Protein AF-A0A9P6PCQ6-F1 (afdb_monomer_lite)

pLDDT: mean 74.34, std 17.57, range [34.72, 96.5]

Radius of gyration: 22.64 Å; chains: 1; bounding box: 75×39×47 Å

Secondary structure (DSSP, 8-state):
--HHHHHHHHHHHHS-------------PPPP------TT-PPPPGGGGS-HHHHHHHHHHHHHHHHHHT----------TTTSTTTHHHHHHHHHHHHHHHHHHHHHTTS---HHHHHHHHHHHHHHHHHHTSTTTHHHHHHH--HHHHHHHHHHHHHHHHHHHHHHHHHT-

Foldseek 3Di:
DDPVVLVVVLCVVLVPDVDPDDPDPDPPDPDDPPDDDDPPDDDDDLLNLFDPQLSVLLVVLQVLLCVLLVDDPPPDDDDDDDDVVVPVLLVVLVVSLVSLVVSLVSLCSVPDDDPVLSVVLVVLSVVLSVLSPDPPRSVVVNNVSSSSNVNSVSSVVVRSVVSSVVVVVVVVD

Sequence (173 aa):
MNKEAVAKYALKQVLQPQEYVSPVPRTVEPPQPQEKKRWWSRKPAPEDILTPKEQKVLKKVKARAHFLDKGISCCCIQVGFDGIVGLIPVIGDFIGLILAFHLVELAMGVGGLPRSVLSQMMFNIALDFVIGLVPLIGDILDIFYKCNTRNAILLEQFLLKRRQEELLKEANV

Structure (mmCIF, N/CA/C/O backbone):
data_AF-A0A9P6PCQ6-F1
#
_entry.id   AF-A0A9P6PCQ6-F1
#
loop_
_atom_site.group_PDB
_atom_site.id
_atom_site.type_symbol
_atom_site.label_atom_id
_atom_site.label_alt_id
_atom_site.label_comp_id
_atom_site.label_asym_id
_atom_site.label_entity_id
_atom_site.label_seq_id
_atom_site.pdbx_PDB_ins_code
_atom_site.Cartn_x
_atom_site.Cartn_y
_atom_site.Cartn_z
_atom_site.occupancy
_atom_site.B_iso_or_equiv
_atom_site.auth_seq_id
_atom_site.auth_comp_id
_atom_site.auth_asym_id
_atom_site.auth_atom_id
_atom_site.pdbx_PDB_model_num
ATOM 1 N N . MET A 1 1 ? -14.437 16.742 16.942 1.00 55.41 1 MET A N 1
ATOM 2 C CA . MET A 1 1 ? -15.243 15.800 16.134 1.00 55.41 1 MET A CA 1
ATOM 3 C C . MET A 1 1 ? -16.295 15.204 17.052 1.00 55.41 1 MET A C 1
ATOM 5 O O . MET A 1 1 ? -15.923 14.817 18.152 1.00 55.41 1 MET A O 1
ATOM 9 N N . ASN A 1 2 ? -17.578 15.213 16.682 1.00 68.81 2 ASN A N 1
ATOM 10 C CA . ASN A 1 2 ? -18.614 14.641 17.548 1.00 68.81 2 ASN A CA 1
ATOM 11 C C . ASN A 1 2 ? -18.584 13.106 17.415 1.00 68.81 2 ASN A C 1
ATOM 13 O O . ASN A 1 2 ? -18.728 12.594 16.304 1.00 68.81 2 ASN A O 1
ATOM 17 N N . LYS A 1 3 ? -18.377 12.389 18.529 1.00 55.09 3 LYS A N 1
ATOM 18 C CA . LYS A 1 3 ? -18.357 10.915 18.584 1.00 55.09 3 LYS A CA 1
ATOM 19 C C . LYS A 1 3 ? -19.675 10.315 18.076 1.00 55.09 3 LYS A C 1
ATOM 21 O O . LYS A 1 3 ? -19.663 9.284 17.414 1.00 55.09 3 LYS A O 1
ATOM 26 N N . GLU A 1 4 ? -20.787 11.015 18.292 1.00 57.16 4 GLU A N 1
ATOM 27 C CA . GLU A 1 4 ? -22.122 10.589 17.860 1.00 57.16 4 GLU A CA 1
ATOM 28 C C . GLU A 1 4 ? -22.292 10.596 16.336 1.00 57.16 4 GLU A C 1
ATOM 30 O O . GLU A 1 4 ? -22.976 9.740 15.784 1.00 57.16 4 GLU A O 1
ATOM 35 N N . ALA A 1 5 ? -21.659 11.537 15.628 1.00 61.34 5 ALA A N 1
ATOM 36 C CA . ALA A 1 5 ? -21.773 11.637 14.172 1.00 61.34 5 ALA A CA 1
ATOM 37 C C . ALA A 1 5 ? -21.021 10.501 13.461 1.00 61.34 5 ALA A C 1
ATOM 39 O O . ALA A 1 5 ? -21.505 9.964 12.467 1.00 61.34 5 ALA A O 1
ATOM 40 N N . VAL A 1 6 ? -19.859 10.113 13.998 1.00 61.44 6 VAL A N 1
ATOM 41 C CA . VAL A 1 6 ? -19.092 8.955 13.516 1.00 61.44 6 VAL A CA 1
ATOM 42 C C . VAL A 1 6 ? -19.845 7.666 13.827 1.00 61.44 6 VAL A C 1
ATOM 44 O O . VAL A 1 6 ? -19.969 6.831 12.942 1.00 61.44 6 VAL A O 1
ATOM 47 N N . ALA A 1 7 ? -20.429 7.540 15.024 1.00 64.19 7 ALA A N 1
ATOM 48 C CA . ALA A 1 7 ? -21.255 6.390 15.392 1.00 64.19 7 ALA A CA 1
ATOM 49 C C . ALA A 1 7 ? -22.484 6.245 14.478 1.00 64.19 7 ALA A C 1
ATOM 51 O O . ALA A 1 7 ? -22.711 5.172 13.932 1.00 64.19 7 ALA A O 1
ATOM 52 N N . LYS A 1 8 ? -23.224 7.334 14.218 1.00 64.38 8 LYS A N 1
ATOM 53 C CA . LYS A 1 8 ? -24.345 7.349 13.258 1.00 64.38 8 LYS A CA 1
ATOM 54 C C . LYS A 1 8 ? -23.906 6.990 11.838 1.00 64.38 8 LYS A C 1
ATOM 56 O O . LYS A 1 8 ? -24.642 6.315 11.127 1.00 64.38 8 LYS A O 1
ATOM 61 N N . TYR A 1 9 ? -22.728 7.438 11.405 1.00 64.56 9 TYR A N 1
ATOM 62 C CA . TYR A 1 9 ? -22.200 7.119 10.078 1.00 64.56 9 TYR A CA 1
ATOM 63 C C . TYR A 1 9 ? -21.740 5.663 9.968 1.00 64.56 9 TYR A C 1
ATOM 65 O O . TYR A 1 9 ? -22.043 5.002 8.979 1.00 64.56 9 TYR A O 1
ATOM 73 N N . ALA A 1 10 ? -21.060 5.161 10.996 1.00 64.50 10 ALA A N 1
ATOM 74 C CA . ALA A 1 10 ? -20.623 3.780 11.095 1.00 64.50 10 ALA A CA 1
ATOM 75 C C . ALA A 1 10 ? -21.836 2.840 11.129 1.00 64.50 10 ALA A C 1
ATOM 77 O O . ALA A 1 10 ? -21.903 1.929 10.316 1.00 64.50 10 ALA A O 1
ATOM 78 N N . LEU A 1 11 ? -22.852 3.147 11.946 1.00 63.50 11 LEU A N 1
ATOM 79 C CA . LEU A 1 11 ? -24.146 2.460 11.941 1.00 63.50 11 LEU A CA 1
ATOM 80 C C . LEU A 1 11 ? -24.822 2.538 10.575 1.00 63.50 11 LEU A C 1
ATOM 82 O O . LEU A 1 11 ? -25.279 1.522 10.086 1.00 63.50 11 LEU A O 1
ATOM 86 N N . LYS A 1 12 ? -24.852 3.698 9.910 1.00 66.38 12 LYS A N 1
ATOM 87 C CA . LYS A 1 12 ? -25.441 3.811 8.568 1.00 66.38 12 LYS A CA 1
ATOM 88 C C . LYS A 1 12 ? -24.702 2.968 7.525 1.00 66.38 12 LYS A C 1
ATOM 90 O O . LYS A 1 12 ? -25.354 2.402 6.663 1.00 66.38 12 LYS A O 1
ATOM 95 N N . GLN A 1 13 ? -23.373 2.896 7.573 1.00 63.28 13 GLN A N 1
ATOM 96 C CA . GLN A 1 13 ? -22.605 2.043 6.660 1.00 63.28 13 GLN A CA 1
ATOM 97 C C . GLN A 1 13 ? -22.793 0.555 6.959 1.00 63.28 13 GLN A C 1
ATOM 99 O O . GLN A 1 13 ? -22.881 -0.246 6.040 1.00 63.28 13 GLN A O 1
ATOM 104 N N . VAL A 1 14 ? -22.832 0.197 8.240 1.00 59.50 14 VAL A N 1
ATOM 105 C CA . VAL A 1 14 ? -22.942 -1.179 8.727 1.00 59.50 14 VAL A CA 1
ATOM 106 C C . VAL A 1 14 ? -24.357 -1.738 8.545 1.00 59.50 14 VAL A C 1
ATOM 108 O O . VAL A 1 14 ? -24.528 -2.887 8.152 1.00 59.50 14 VAL A O 1
ATOM 111 N N . LEU A 1 15 ? -25.370 -0.914 8.812 1.00 53.69 15 LEU A N 1
ATOM 112 C CA . LEU A 1 15 ? -26.790 -1.244 8.704 1.00 53.69 15 LEU A CA 1
ATOM 113 C C . LEU A 1 15 ? -27.352 -1.008 7.307 1.00 53.69 15 LEU A C 1
ATOM 115 O O . LEU A 1 15 ? -28.550 -1.186 7.146 1.00 53.69 15 LEU A O 1
ATOM 119 N N . GLN A 1 16 ? -26.557 -0.581 6.321 1.00 52.00 16 GLN A N 1
ATOM 120 C CA . GLN A 1 16 ? -26.980 -0.610 4.922 1.00 52.00 16 GLN A CA 1
ATOM 121 C C . GLN A 1 16 ? -26.912 -2.066 4.450 1.00 52.00 16 GLN A C 1
ATOM 123 O O . GLN A 1 16 ? -25.822 -2.536 4.115 1.00 52.00 16 GLN A O 1
ATOM 128 N N . PRO A 1 17 ? -28.033 -2.813 4.404 1.00 43.66 17 PRO A N 1
ATOM 129 C CA . PRO A 1 17 ? -28.039 -4.070 3.680 1.00 43.66 17 PRO A CA 1
ATOM 130 C C . PRO A 1 17 ? -27.820 -3.698 2.206 1.00 43.66 17 PRO A C 1
ATOM 132 O O . PRO A 1 17 ? -28.170 -2.587 1.794 1.00 43.66 17 PRO A O 1
ATOM 135 N N . GLN A 1 18 ? -27.267 -4.596 1.385 1.00 42.94 18 GLN A N 1
ATOM 136 C CA . GLN A 1 18 ? -27.456 -4.442 -0.059 1.00 42.94 18 GLN A CA 1
ATOM 137 C C . GLN A 1 18 ? -28.947 -4.180 -0.290 1.00 42.94 18 GLN A C 1
ATOM 139 O O . GLN A 1 18 ? -29.777 -4.959 0.171 1.00 42.94 18 GLN A O 1
ATOM 144 N N . GLU A 1 19 ? -29.264 -3.033 -0.880 1.00 40.06 19 GLU A N 1
ATOM 145 C CA . GLU A 1 19 ? -30.607 -2.468 -0.926 1.00 40.06 19 GLU A CA 1
ATOM 146 C C . GLU A 1 19 ? -31.537 -3.423 -1.696 1.00 40.06 19 GLU A C 1
ATOM 148 O O . GLU A 1 19 ? -31.641 -3.368 -2.918 1.00 40.06 19 GLU A O 1
ATOM 153 N N . TYR A 1 20 ? -32.164 -4.372 -0.990 1.00 34.72 20 TYR A N 1
ATOM 154 C CA . TYR A 1 20 ? -33.197 -5.236 -1.546 1.00 34.72 20 TYR A CA 1
ATOM 155 C C . TYR A 1 20 ? -34.473 -4.406 -1.639 1.00 34.72 20 TYR A C 1
ATOM 157 O O . TYR A 1 20 ? -35.121 -4.103 -0.635 1.00 34.72 20 TYR A O 1
ATOM 165 N N . VAL A 1 21 ? -34.799 -3.988 -2.859 1.00 41.62 21 VAL A N 1
ATOM 166 C CA . VAL A 1 21 ? -35.991 -3.196 -3.157 1.00 41.62 21 VAL A CA 1
ATOM 167 C C . VAL A 1 21 ? -37.218 -4.110 -3.101 1.00 41.62 21 VAL A C 1
ATOM 169 O O . VAL A 1 21 ? -37.616 -4.695 -4.105 1.00 41.62 21 VAL A O 1
ATOM 172 N N . SER A 1 22 ? -37.838 -4.238 -1.927 1.00 36.44 22 SER A N 1
ATOM 173 C CA . SER A 1 22 ? -39.197 -4.784 -1.819 1.00 36.44 22 SER A CA 1
ATOM 174 C C . SER A 1 22 ? -40.214 -3.744 -2.317 1.00 36.44 22 SER A C 1
ATOM 176 O O . SER A 1 22 ? -40.151 -2.589 -1.883 1.00 36.44 22 SER A O 1
ATOM 178 N N . PRO A 1 23 ? -41.190 -4.105 -3.172 1.00 48.72 23 PRO A N 1
ATOM 179 C CA . PRO A 1 23 ? -42.231 -3.188 -3.621 1.00 48.72 23 PRO A CA 1
ATOM 180 C C . PRO A 1 23 ? -43.317 -3.070 -2.541 1.00 48.72 23 PRO A C 1
ATOM 182 O O . PRO A 1 23 ? -44.391 -3.656 -2.652 1.00 48.72 23 PRO A O 1
ATOM 185 N N . VAL A 1 24 ? -43.035 -2.337 -1.463 1.00 51.03 24 VAL A N 1
ATOM 186 C CA . VAL A 1 24 ? -44.043 -2.000 -0.444 1.00 51.03 24 VAL A CA 1
ATOM 187 C C . VAL A 1 24 ? -44.641 -0.625 -0.778 1.00 51.03 24 VAL A C 1
ATOM 189 O O . VAL A 1 24 ? -43.880 0.311 -1.041 1.00 51.03 24 VAL A O 1
ATOM 192 N N . PRO A 1 25 ? -45.980 -0.457 -0.788 1.00 51.00 25 PRO A N 1
ATOM 193 C CA . PRO A 1 25 ? -46.610 0.841 -1.014 1.00 51.00 25 PRO A CA 1
ATOM 194 C C . PRO A 1 25 ? -46.139 1.855 0.031 1.00 51.00 25 PRO A C 1
ATOM 196 O O . PRO A 1 25 ? -46.227 1.617 1.234 1.00 51.00 25 PRO A O 1
ATOM 199 N N . ARG A 1 26 ? -45.619 2.989 -0.443 1.00 46.50 26 ARG A N 1
ATOM 200 C CA . ARG A 1 26 ? -45.008 4.043 0.372 1.00 46.50 26 ARG A CA 1
ATOM 201 C C . ARG A 1 26 ? -46.053 4.694 1.285 1.00 46.50 26 ARG A C 1
ATOM 203 O O . ARG A 1 26 ? -46.723 5.638 0.876 1.00 46.50 26 ARG A O 1
ATOM 210 N N . THR A 1 27 ? -46.157 4.249 2.535 1.00 49.72 27 THR A N 1
ATOM 211 C CA . THR A 1 27 ? -46.679 5.109 3.601 1.00 49.72 27 THR A CA 1
ATOM 212 C C . THR A 1 27 ? -45.726 6.292 3.722 1.00 49.72 27 THR A C 1
ATOM 214 O O . THR A 1 27 ? -44.524 6.106 3.906 1.00 49.72 27 THR A O 1
ATOM 217 N N . VAL A 1 28 ? -46.237 7.505 3.518 1.00 53.81 28 VAL A N 1
ATOM 218 C CA . VAL A 1 28 ? -45.445 8.736 3.586 1.00 53.81 28 VAL A CA 1
ATOM 219 C C . VAL A 1 28 ? -44.965 8.903 5.027 1.00 53.81 28 VAL A C 1
ATOM 221 O O . VAL A 1 28 ? -45.728 9.329 5.889 1.00 53.81 28 VAL A O 1
ATOM 224 N N . GLU A 1 29 ? -43.719 8.521 5.308 1.00 50.28 29 GLU A N 1
ATOM 225 C CA . GLU A 1 29 ? -43.087 8.836 6.588 1.00 50.28 29 GLU A CA 1
ATOM 226 C C . GLU A 1 29 ? -43.002 10.364 6.745 1.00 50.28 29 GLU A C 1
ATOM 228 O O . GLU A 1 29 ? -42.656 11.062 5.782 1.00 50.28 29 GLU A O 1
ATOM 233 N N . PRO A 1 30 ? -43.321 10.915 7.930 1.00 48.62 30 PRO A N 1
ATOM 234 C CA . PRO A 1 30 ? -43.215 12.346 8.167 1.00 48.62 30 PRO A CA 1
ATOM 235 C C . PRO A 1 30 ? -41.761 12.815 7.977 1.00 48.62 30 PRO A C 1
ATOM 237 O O . PRO A 1 30 ? -40.822 12.072 8.279 1.00 48.62 30 PRO A O 1
ATOM 240 N N . PRO A 1 31 ? -41.547 14.044 7.473 1.00 53.44 31 PRO A N 1
ATOM 241 C CA . PRO A 1 31 ? -40.215 14.542 7.162 1.00 53.44 31 PRO A CA 1
ATOM 242 C C . PRO A 1 31 ? -39.333 14.550 8.414 1.00 53.44 31 PRO A C 1
ATOM 244 O O . PRO A 1 31 ? -39.592 15.268 9.379 1.00 53.44 31 PRO A O 1
ATOM 247 N N . GLN A 1 32 ? -38.272 13.743 8.376 1.00 53.25 32 GLN A N 1
ATOM 248 C CA . GLN A 1 32 ? -37.263 13.663 9.430 1.00 53.25 32 GLN A CA 1
ATOM 249 C C . GLN A 1 32 ? -36.638 15.054 9.669 1.00 53.25 32 GLN A C 1
ATOM 251 O O . GLN A 1 32 ? -36.295 15.730 8.690 1.00 53.25 32 GLN A O 1
ATOM 256 N N . PRO A 1 33 ? -36.452 15.499 10.930 1.00 46.19 33 PRO A N 1
ATOM 257 C CA . PRO A 1 33 ? -35.870 16.803 11.236 1.00 46.19 33 PRO A CA 1
ATOM 258 C C . PRO A 1 33 ? -34.489 16.950 10.588 1.00 46.19 33 PRO A C 1
ATO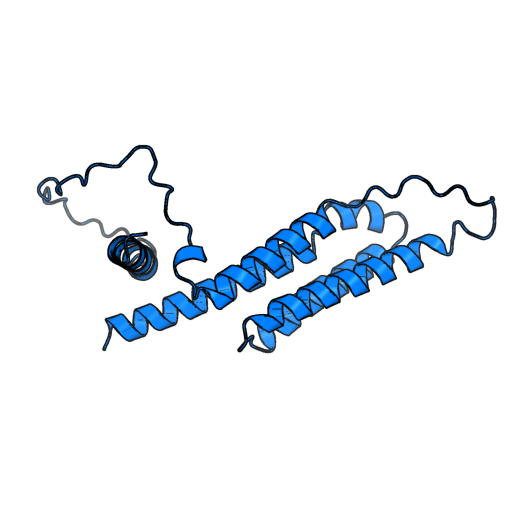M 260 O O . PRO A 1 33 ? -33.538 16.250 10.934 1.00 46.19 33 PRO A O 1
ATOM 263 N N . GLN A 1 34 ? -34.370 17.854 9.615 1.00 58.53 34 GLN A N 1
ATOM 264 C CA . GLN A 1 34 ? -33.116 18.091 8.907 1.00 58.53 34 GLN A CA 1
ATOM 265 C C . GLN A 1 34 ? -32.122 18.805 9.831 1.00 58.53 34 GLN A C 1
ATOM 267 O O . GLN A 1 34 ? -32.188 20.015 10.051 1.00 58.53 34 GLN A O 1
ATOM 272 N N . GLU A 1 35 ? -31.181 18.035 10.373 1.00 58.69 35 GLU A N 1
ATOM 273 C CA . GLU A 1 35 ? -30.054 18.533 11.157 1.00 58.69 35 GLU A CA 1
ATOM 274 C C . GLU A 1 35 ? -29.238 19.529 10.306 1.00 58.69 35 GLU A C 1
ATOM 276 O O . GLU A 1 35 ? -28.747 19.197 9.222 1.00 58.69 35 GLU A O 1
ATOM 281 N N . LYS A 1 36 ? -29.146 20.788 10.764 1.00 51.28 36 LYS A N 1
ATOM 282 C CA . LYS A 1 36 ? -28.550 21.913 10.022 1.00 51.28 36 LYS A CA 1
ATOM 283 C C . LYS A 1 36 ? -27.100 21.597 9.625 1.00 51.28 36 LYS A C 1
ATOM 285 O O . LYS A 1 36 ? -26.189 21.675 10.449 1.00 51.28 36 LYS A O 1
ATOM 290 N N . LYS A 1 37 ? -26.864 21.270 8.349 1.00 52.97 37 LYS A N 1
ATOM 291 C CA . LYS A 1 37 ? -25.519 21.020 7.807 1.00 52.97 37 LYS A CA 1
ATOM 292 C C . LYS A 1 37 ? -24.689 22.307 7.838 1.00 52.97 37 LYS A C 1
ATOM 294 O O . LYS A 1 37 ? -24.934 23.230 7.068 1.00 52.97 37 LYS A O 1
ATOM 299 N N . ARG A 1 38 ? -23.693 22.368 8.725 1.00 70.94 38 ARG A N 1
ATOM 300 C CA . ARG A 1 38 ? -22.691 23.448 8.769 1.00 70.94 38 ARG A CA 1
ATOM 301 C C . ARG A 1 38 ? -21.808 23.404 7.515 1.00 70.94 38 ARG A C 1
ATOM 303 O O . ARG A 1 38 ? -21.371 22.327 7.117 1.00 70.94 38 ARG A O 1
ATOM 310 N N . TRP A 1 39 ? -21.496 24.561 6.923 1.00 75.69 39 TRP A N 1
ATOM 311 C CA . TRP A 1 39 ? -20.727 24.654 5.665 1.00 75.69 39 TRP A CA 1
ATOM 312 C C . TRP A 1 39 ? -19.285 24.124 5.767 1.00 75.69 39 TRP A C 1
ATOM 314 O O . TRP A 1 39 ? -18.690 23.759 4.760 1.00 75.69 39 TRP A O 1
ATOM 324 N N . TRP A 1 40 ? -18.738 24.024 6.980 1.00 73.94 40 TRP A N 1
ATOM 325 C CA . TRP A 1 40 ? -17.399 23.494 7.261 1.00 73.94 40 TRP A CA 1
ATOM 326 C C . TRP A 1 40 ? -17.383 22.013 7.666 1.00 73.94 40 TRP A C 1
ATOM 328 O O . TRP A 1 40 ? -16.329 21.460 7.986 1.00 73.94 40 TRP A O 1
ATOM 338 N N . SER A 1 41 ? -18.538 21.346 7.692 1.00 68.19 41 SER A N 1
ATOM 339 C CA . SER A 1 41 ? -18.607 19.927 8.029 1.00 68.19 41 SER A CA 1
ATOM 340 C C . SER A 1 41 ? -18.136 19.082 6.845 1.00 68.19 41 SER A C 1
ATOM 342 O O . SER A 1 41 ? -18.895 18.819 5.911 1.00 68.19 41 SER A O 1
ATOM 344 N N . ARG A 1 42 ? -16.880 18.620 6.893 1.00 75.00 42 ARG A N 1
ATOM 345 C CA . ARG A 1 42 ? -16.382 17.574 5.987 1.00 75.00 42 ARG A CA 1
ATOM 346 C C . ARG A 1 42 ? -17.265 16.328 6.135 1.00 75.00 42 ARG A C 1
ATOM 348 O O . ARG A 1 42 ? -17.604 15.937 7.252 1.00 75.00 42 ARG A O 1
ATOM 355 N N . LYS A 1 43 ? -17.630 15.701 5.011 1.00 71.06 43 LYS A N 1
ATOM 356 C CA . LYS A 1 43 ? -18.305 14.394 5.026 1.00 71.06 43 LYS A CA 1
ATOM 357 C C . LYS A 1 43 ? -17.385 13.373 5.721 1.00 71.06 43 LYS A C 1
ATOM 359 O O . LYS A 1 43 ? -16.214 13.318 5.336 1.00 71.06 43 LYS A O 1
ATOM 364 N N . PRO A 1 44 ? -17.872 12.603 6.711 1.00 66.94 44 PRO A N 1
ATOM 365 C CA . PRO A 1 44 ? -17.063 11.570 7.353 1.00 66.94 44 PRO A CA 1
ATOM 366 C C . PRO A 1 44 ? -16.559 10.597 6.286 1.00 66.94 44 PRO A C 1
ATOM 368 O O . PRO A 1 44 ? -17.328 10.133 5.441 1.00 66.94 44 PRO A O 1
ATOM 371 N N . ALA A 1 45 ? -15.251 10.368 6.270 1.00 74.88 45 ALA A N 1
ATOM 372 C CA . ALA A 1 45 ? -14.638 9.414 5.366 1.00 74.88 45 ALA A CA 1
ATOM 373 C C . ALA A 1 45 ? -14.785 7.998 5.949 1.00 74.88 45 ALA A C 1
ATOM 375 O O . ALA A 1 45 ? -14.852 7.850 7.168 1.00 74.88 45 ALA A O 1
ATOM 376 N N . PRO A 1 46 ? -14.818 6.941 5.118 1.00 74.62 46 PRO A N 1
ATOM 377 C CA . PRO A 1 46 ? -14.872 5.562 5.608 1.00 74.62 46 PRO A CA 1
ATOM 378 C C . PRO A 1 46 ? -13.767 5.257 6.628 1.00 74.62 46 PRO A C 1
ATOM 380 O O . PRO A 1 46 ? -14.025 4.628 7.639 1.00 74.62 46 PRO A O 1
ATOM 383 N N . GLU A 1 47 ? -12.564 5.792 6.423 1.00 77.50 47 GLU A N 1
ATOM 384 C CA . GLU A 1 47 ? -11.410 5.663 7.325 1.00 77.50 47 GLU A CA 1
ATOM 385 C C . GLU A 1 47 ? -11.600 6.284 8.725 1.00 77.50 47 GLU A C 1
ATOM 387 O O . GLU A 1 47 ? -10.811 5.989 9.620 1.00 77.50 47 GLU A O 1
ATOM 392 N N . ASP A 1 48 ? -12.642 7.095 8.948 1.00 81.69 48 ASP A N 1
ATOM 393 C CA . ASP A 1 48 ? -12.956 7.675 10.263 1.00 81.69 48 ASP A CA 1
ATOM 394 C C . ASP A 1 48 ? -13.563 6.650 11.240 1.00 81.69 48 ASP A C 1
ATOM 396 O O . ASP A 1 48 ? -13.623 6.920 12.439 1.00 81.69 48 ASP A O 1
ATOM 400 N N . ILE A 1 49 ? -13.999 5.476 10.757 1.00 82.50 49 ILE A N 1
ATOM 401 C CA . ILE A 1 49 ? -14.484 4.384 11.623 1.00 82.50 49 ILE A CA 1
ATOM 402 C C . ILE A 1 49 ? -13.336 3.627 12.311 1.00 82.50 49 ILE A C 1
ATOM 404 O O . ILE A 1 49 ? -13.568 2.926 13.299 1.00 82.50 49 ILE A O 1
ATOM 408 N N . LEU A 1 50 ? -12.120 3.741 11.765 1.00 85.19 50 LEU A N 1
ATOM 409 C CA . LEU A 1 50 ? -10.931 3.012 12.200 1.00 85.19 50 LEU A CA 1
ATOM 410 C C . LEU A 1 50 ? -10.374 3.562 13.514 1.00 85.19 50 LEU A C 1
ATOM 412 O O . LEU A 1 50 ? -10.611 4.709 13.900 1.00 85.19 50 LEU A O 1
ATOM 416 N N . THR A 1 51 ? -9.560 2.757 14.193 1.00 89.06 51 THR A N 1
ATOM 417 C CA . THR A 1 51 ? -8.836 3.232 15.373 1.00 89.06 51 THR A CA 1
ATOM 418 C C . THR A 1 51 ? -7.815 4.315 14.984 1.00 89.06 51 THR A C 1
ATOM 420 O O . THR A 1 51 ? -7.254 4.285 13.883 1.00 89.06 51 THR A O 1
ATOM 423 N N . PRO A 1 52 ? -7.465 5.252 15.891 1.00 88.69 52 PRO A N 1
ATOM 424 C CA . PRO A 1 52 ? -6.483 6.301 15.593 1.00 88.69 52 PRO A CA 1
ATOM 425 C C . PRO A 1 52 ? -5.117 5.760 15.143 1.00 88.69 52 PRO A C 1
ATOM 427 O O . PRO A 1 52 ? -4.404 6.405 14.371 1.00 88.69 52 PRO A O 1
ATOM 430 N N . LYS A 1 53 ? -4.739 4.567 15.628 1.00 90.44 53 LYS A N 1
ATOM 431 C CA . LYS A 1 53 ? -3.500 3.886 15.237 1.00 90.44 53 LYS A CA 1
ATOM 432 C C . LYS A 1 53 ? -3.574 3.405 13.789 1.00 90.44 53 LYS A C 1
ATOM 434 O O . LYS A 1 53 ? -2.696 3.751 13.000 1.00 90.44 53 LYS A O 1
ATOM 439 N N . GLU A 1 54 ? -4.628 2.677 13.430 1.00 92.06 54 GLU A N 1
ATOM 440 C CA . GLU A 1 54 ? -4.848 2.186 12.065 1.00 92.06 54 GLU A CA 1
ATOM 441 C C . GLU A 1 54 ? -4.964 3.334 11.069 1.00 92.06 54 GLU A C 1
ATOM 443 O O . GLU A 1 54 ? -4.310 3.305 10.033 1.00 92.06 54 GLU A O 1
ATOM 448 N N . GLN A 1 55 ? -5.714 4.387 11.407 1.00 90.25 55 GLN A N 1
ATOM 449 C CA . GLN A 1 55 ? -5.867 5.561 10.549 1.00 90.25 55 GLN A CA 1
ATOM 450 C C . GLN A 1 55 ? -4.511 6.225 10.262 1.00 90.25 55 GLN A C 1
ATOM 452 O O . GLN A 1 55 ? -4.215 6.605 9.126 1.00 90.25 55 GLN A O 1
ATOM 457 N N . LYS A 1 56 ? -3.642 6.332 11.278 1.00 92.69 56 LYS A N 1
ATOM 458 C CA . LYS A 1 56 ? -2.294 6.898 11.128 1.00 92.69 56 LYS A CA 1
ATOM 459 C C . LYS A 1 56 ? -1.412 6.041 10.221 1.00 92.69 56 LYS A C 1
ATOM 461 O O . LYS A 1 56 ? -0.686 6.594 9.394 1.00 92.69 56 LYS A O 1
ATOM 466 N N . VAL A 1 57 ? -1.460 4.719 10.371 1.00 93.19 57 VAL A N 1
ATOM 467 C CA . VAL A 1 57 ? -0.695 3.791 9.526 1.00 93.19 57 VAL A CA 1
ATOM 468 C C . VAL A 1 57 ? -1.232 3.796 8.098 1.00 93.19 57 VAL A C 1
ATOM 470 O O . VAL A 1 57 ? -0.455 3.999 7.170 1.00 93.19 57 VAL A O 1
ATOM 473 N N . LEU A 1 58 ? -2.549 3.694 7.912 1.00 92.31 58 LEU A N 1
ATOM 474 C CA . LEU A 1 58 ? -3.187 3.725 6.599 1.00 92.31 58 LEU A CA 1
ATOM 475 C C . LEU A 1 58 ? -2.852 5.015 5.844 1.00 92.31 58 LEU A C 1
ATOM 477 O O . LEU A 1 58 ? -2.501 4.972 4.668 1.00 92.31 58 LEU A O 1
ATOM 481 N N . LYS A 1 59 ? -2.866 6.164 6.530 1.00 93.44 59 LYS A N 1
ATOM 482 C CA . LYS A 1 59 ? -2.461 7.445 5.940 1.00 93.44 59 LYS A CA 1
ATOM 483 C C . LYS A 1 59 ? -1.003 7.431 5.473 1.00 93.44 59 LYS A C 1
ATOM 485 O O . LYS A 1 59 ? -0.713 7.937 4.391 1.00 93.44 59 LYS A O 1
ATOM 490 N N . LYS A 1 60 ? -0.088 6.852 6.260 1.00 93.19 60 LYS A N 1
ATOM 491 C CA . LYS A 1 60 ? 1.324 6.695 5.867 1.00 93.19 60 LYS A CA 1
ATOM 492 C C . LYS A 1 60 ? 1.474 5.769 4.662 1.00 93.19 60 LYS A C 1
ATOM 494 O O . LYS A 1 60 ? 2.191 6.121 3.732 1.00 93.19 60 LYS A O 1
ATOM 499 N N . VAL A 1 61 ? 0.781 4.631 4.663 1.00 93.19 61 VAL A N 1
ATOM 500 C CA . VAL A 1 61 ? 0.809 3.655 3.565 1.00 93.19 61 VAL A CA 1
ATOM 501 C C . VAL A 1 61 ? 0.263 4.275 2.280 1.00 93.19 61 VAL A C 1
ATOM 503 O O . VAL A 1 61 ? 0.954 4.240 1.269 1.00 93.19 61 VAL A O 1
ATOM 506 N N . LYS A 1 62 ? -0.902 4.938 2.317 1.00 93.50 62 LYS A N 1
ATOM 507 C CA . LYS A 1 62 ? -1.475 5.650 1.159 1.00 93.50 62 LYS A CA 1
ATOM 508 C C . LYS A 1 62 ? -0.545 6.746 0.634 1.00 93.50 62 LYS A C 1
ATOM 510 O O . LYS A 1 62 ? -0.358 6.862 -0.573 1.00 93.50 62 LYS A O 1
ATOM 515 N N . ALA A 1 63 ? 0.062 7.536 1.524 1.00 91.62 63 ALA A N 1
ATOM 516 C CA . ALA A 1 63 ? 1.010 8.576 1.124 1.00 91.62 63 ALA A CA 1
ATOM 517 C C . ALA A 1 63 ? 2.257 7.985 0.451 1.00 91.62 63 ALA A C 1
ATOM 519 O O . ALA A 1 63 ? 2.712 8.506 -0.566 1.00 91.62 63 ALA A O 1
ATOM 520 N N . ARG A 1 64 ? 2.788 6.882 0.995 1.00 90.12 64 ARG A N 1
ATOM 521 C CA . ARG A 1 64 ? 3.945 6.189 0.426 1.00 90.12 64 ARG A CA 1
ATOM 522 C C . ARG A 1 64 ? 3.603 5.533 -0.907 1.00 90.12 64 ARG A C 1
ATOM 524 O O . ARG A 1 64 ? 4.363 5.718 -1.845 1.00 90.12 64 ARG A O 1
ATOM 531 N N . ALA A 1 65 ? 2.458 4.863 -1.011 1.00 90.31 65 ALA A N 1
ATOM 532 C CA . ALA A 1 65 ? 1.972 4.275 -2.255 1.00 90.31 65 ALA A CA 1
ATOM 533 C C . ALA A 1 65 ? 1.851 5.317 -3.361 1.00 90.31 65 ALA A C 1
ATOM 535 O O . ALA A 1 65 ? 2.415 5.159 -4.434 1.00 90.31 65 ALA A O 1
ATOM 536 N N . HIS A 1 66 ? 1.190 6.433 -3.056 1.00 89.19 66 HIS A N 1
ATOM 537 C CA . HIS A 1 66 ? 1.031 7.525 -4.004 1.00 89.19 66 HIS A CA 1
ATOM 538 C C . HIS A 1 66 ? 2.374 8.138 -4.426 1.00 89.19 66 HIS A C 1
ATOM 540 O O . HIS A 1 66 ? 2.510 8.576 -5.562 1.00 89.19 66 HIS A O 1
ATOM 546 N N . PHE A 1 67 ? 3.361 8.196 -3.527 1.00 88.56 67 PHE A N 1
ATOM 547 C CA . PHE A 1 67 ? 4.709 8.650 -3.868 1.00 88.56 67 PHE A CA 1
ATOM 548 C C . PHE A 1 67 ? 5.441 7.659 -4.780 1.00 88.56 67 PHE A C 1
ATOM 550 O O . PHE A 1 67 ? 6.039 8.088 -5.760 1.00 88.56 67 PHE A O 1
ATOM 557 N N . LEU A 1 68 ? 5.379 6.361 -4.471 1.00 84.62 68 LEU A N 1
ATOM 558 C CA . LEU A 1 68 ? 6.045 5.315 -5.248 1.00 84.62 68 LEU A CA 1
ATOM 559 C C . LEU A 1 68 ? 5.438 5.189 -6.652 1.00 84.62 68 LEU A C 1
ATOM 561 O O . LEU A 1 68 ? 6.170 5.208 -7.632 1.00 84.62 68 LEU A O 1
ATOM 565 N N . ASP A 1 69 ? 4.109 5.205 -6.762 1.00 82.12 69 ASP A N 1
ATOM 566 C CA . ASP A 1 69 ? 3.412 5.017 -8.042 1.00 82.12 69 ASP A CA 1
ATOM 567 C C . ASP A 1 69 ? 3.296 6.292 -8.889 1.00 82.12 69 ASP A C 1
ATOM 569 O O . ASP A 1 69 ? 2.853 6.237 -10.037 1.00 82.12 69 ASP A O 1
ATOM 573 N N . LYS A 1 70 ? 3.626 7.470 -8.338 1.00 76.62 70 LYS A N 1
ATOM 574 C CA . LYS A 1 70 ? 3.766 8.692 -9.151 1.00 76.62 70 LYS A CA 1
ATOM 575 C C . LYS A 1 70 ? 5.041 8.684 -9.992 1.00 76.62 70 LYS A C 1
ATOM 577 O O . LYS A 1 70 ? 5.122 9.482 -10.921 1.00 76.62 70 LYS A O 1
ATOM 582 N N . GLY A 1 71 ? 5.991 7.808 -9.662 1.00 61.19 71 GLY A N 1
ATOM 583 C CA . GLY A 1 71 ? 7.315 7.769 -10.258 1.00 61.19 71 GLY A CA 1
ATOM 584 C C . GLY A 1 71 ? 8.174 8.952 -9.810 1.00 61.19 71 GLY A C 1
ATOM 585 O O . GLY A 1 71 ? 7.734 10.102 -9.754 1.00 61.19 71 GLY A O 1
ATOM 586 N N . ILE A 1 72 ? 9.440 8.684 -9.506 1.00 52.22 72 ILE A N 1
ATOM 587 C CA . ILE A 1 72 ? 10.469 9.714 -9.620 1.00 52.22 72 ILE A CA 1
ATOM 588 C C . ILE A 1 72 ? 10.932 9.613 -11.067 1.00 52.22 72 ILE A C 1
ATOM 590 O O . ILE A 1 72 ? 11.552 8.618 -11.431 1.00 52.22 72 ILE A O 1
ATOM 594 N N . SER A 1 73 ? 10.641 10.613 -11.899 1.00 44.38 73 SER A N 1
ATOM 595 C CA . SER A 1 73 ? 11.319 10.747 -13.190 1.00 44.38 73 SER A CA 1
ATOM 596 C C . SER A 1 73 ? 12.795 11.035 -12.923 1.00 44.38 73 SER A C 1
ATOM 598 O O . SER A 1 73 ? 13.229 12.183 -12.927 1.00 44.38 73 SER A O 1
ATOM 600 N N . CYS A 1 74 ? 13.584 9.999 -12.648 1.00 45.03 74 CYS A N 1
ATOM 601 C CA . CYS A 1 74 ? 15.034 10.093 -12.587 1.00 45.03 74 CYS A CA 1
ATOM 602 C C . CYS A 1 74 ? 15.590 10.032 -14.019 1.00 45.03 74 CYS A C 1
ATOM 604 O O . CYS A 1 74 ? 16.349 9.143 -14.384 1.00 45.03 74 CYS A O 1
ATOM 606 N N . CYS A 1 75 ? 15.176 10.977 -14.864 1.00 46.28 75 CYS A N 1
ATOM 607 C CA . CYS A 1 75 ? 15.803 11.216 -16.159 1.00 46.28 75 CYS A CA 1
ATOM 608 C C . CYS A 1 75 ? 16.929 12.227 -15.961 1.00 46.28 75 CYS A C 1
ATOM 610 O O . CYS A 1 75 ? 16.700 13.408 -16.182 1.00 46.28 75 CYS A O 1
ATOM 612 N N . CYS A 1 76 ? 18.108 11.782 -15.513 1.00 40.62 76 CYS A N 1
ATOM 613 C CA . CYS A 1 76 ? 19.355 12.570 -15.512 1.00 40.62 76 CYS A CA 1
ATOM 614 C C . CYS A 1 76 ? 20.602 11.679 -15.290 1.00 40.62 76 CYS A C 1
ATOM 616 O O . CYS A 1 76 ? 21.478 12.032 -14.506 1.00 40.62 76 CYS A O 1
ATOM 618 N N . ILE A 1 77 ? 20.713 10.510 -15.932 1.00 45.72 77 ILE A N 1
ATOM 619 C CA . ILE A 1 77 ? 21.954 9.717 -15.858 1.00 45.72 77 ILE A CA 1
ATOM 620 C C . ILE A 1 77 ? 22.436 9.415 -17.280 1.00 45.72 77 ILE A C 1
ATOM 622 O O . ILE A 1 77 ? 21.980 8.480 -17.929 1.00 45.72 77 ILE A O 1
ATOM 626 N N . GLN A 1 78 ? 23.342 10.258 -17.782 1.00 47.38 78 GLN A N 1
ATOM 627 C CA . GLN A 1 78 ? 24.167 9.945 -18.949 1.00 47.38 78 GLN A CA 1
ATOM 628 C C . GLN A 1 78 ? 25.264 8.978 -18.511 1.00 47.38 78 GLN A C 1
ATOM 630 O O . GLN A 1 78 ? 26.091 9.332 -17.672 1.00 47.38 78 GLN A O 1
ATOM 635 N N . VAL A 1 79 ? 25.314 7.784 -19.099 1.00 43.50 79 VAL A N 1
ATOM 636 C CA . VAL A 1 79 ? 26.475 6.900 -18.957 1.00 43.50 79 VAL A CA 1
ATOM 637 C C . VAL A 1 79 ? 26.793 6.251 -20.300 1.00 43.50 79 VAL A C 1
ATOM 639 O O . VAL A 1 79 ? 25.890 5.919 -21.061 1.00 43.50 79 VAL A O 1
ATOM 642 N N . GLY A 1 80 ? 28.089 6.162 -20.605 1.00 54.62 80 GLY A N 1
ATOM 643 C CA . GLY A 1 80 ? 28.641 5.815 -21.917 1.00 54.62 80 GLY A CA 1
ATOM 644 C C . GLY A 1 80 ? 28.225 4.452 -22.491 1.00 54.62 80 GLY A C 1
ATOM 645 O O . GLY A 1 80 ? 27.696 3.579 -21.809 1.00 54.62 80 GLY A O 1
ATOM 646 N N . PHE A 1 81 ? 28.503 4.294 -23.786 1.00 53.38 81 PHE A N 1
ATOM 647 C CA . PHE A 1 81 ? 27.513 3.849 -24.771 1.00 53.38 81 PHE A CA 1
ATOM 648 C C . PHE A 1 81 ? 27.253 2.336 -24.924 1.00 53.38 81 PHE A C 1
ATOM 650 O O . PHE A 1 81 ? 26.259 2.013 -25.554 1.00 53.38 81 PHE A O 1
ATOM 657 N N . ASP A 1 82 ? 28.057 1.404 -24.391 1.00 52.09 82 ASP A N 1
ATOM 658 C CA . ASP A 1 82 ? 27.981 0.005 -24.896 1.00 52.09 82 ASP A CA 1
ATOM 659 C C . ASP A 1 82 ? 27.871 -1.118 -23.839 1.00 52.09 82 ASP A C 1
ATOM 661 O O . ASP A 1 82 ? 27.535 -2.249 -24.163 1.00 52.09 82 ASP A O 1
ATOM 665 N N . GLY A 1 83 ? 28.084 -0.838 -22.547 1.00 51.94 83 GLY A N 1
ATOM 666 C CA . GLY A 1 83 ? 28.015 -1.869 -21.485 1.00 51.94 83 GLY A CA 1
ATOM 667 C C . GLY A 1 83 ? 26.969 -1.623 -20.396 1.00 51.94 83 GLY A C 1
ATOM 668 O O . GLY A 1 83 ? 26.669 -2.502 -19.595 1.00 51.94 83 GLY A O 1
ATOM 669 N N . ILE A 1 84 ? 26.415 -0.415 -20.343 1.00 52.16 84 ILE A N 1
ATOM 670 C CA . ILE A 1 84 ? 25.652 0.087 -19.192 1.00 52.16 84 ILE A CA 1
ATOM 671 C C . ILE A 1 84 ? 24.139 0.073 -19.471 1.00 52.16 84 ILE A C 1
ATOM 673 O O . ILE A 1 84 ? 23.331 -0.096 -18.560 1.00 52.16 84 ILE A O 1
ATOM 677 N N . VAL A 1 85 ? 23.756 0.108 -20.748 1.00 52.88 85 VAL A N 1
ATOM 678 C CA . VAL A 1 85 ? 22.364 0.105 -21.225 1.00 52.88 85 VAL A CA 1
ATOM 679 C C . VAL A 1 85 ? 21.634 -1.222 -20.941 1.00 52.88 85 VAL A C 1
ATOM 681 O O . VAL A 1 85 ? 20.420 -1.219 -20.779 1.00 52.88 85 VAL A O 1
ATOM 684 N N . GLY A 1 86 ? 22.349 -2.345 -20.793 1.00 50.06 86 GLY A N 1
ATOM 685 C CA . GLY A 1 86 ? 21.748 -3.651 -20.468 1.00 50.06 86 GLY A CA 1
ATOM 686 C C . GLY A 1 86 ? 21.617 -3.975 -18.971 1.00 50.06 86 GLY A C 1
ATOM 687 O O . GLY A 1 86 ? 20.839 -4.852 -18.610 1.00 50.06 86 GLY A O 1
ATOM 688 N N . LEU A 1 87 ? 22.356 -3.287 -18.089 1.00 54.00 87 LEU A N 1
ATOM 689 C CA . LEU A 1 87 ? 22.416 -3.591 -16.646 1.00 54.00 87 LEU A CA 1
ATOM 690 C C . LEU A 1 87 ? 21.535 -2.659 -15.792 1.00 54.00 87 LEU A C 1
ATOM 692 O O . LEU A 1 87 ? 21.102 -3.032 -14.704 1.00 54.00 87 LEU A O 1
ATOM 696 N N . ILE A 1 88 ? 21.242 -1.454 -16.292 1.00 55.56 88 ILE A N 1
ATOM 697 C CA . ILE A 1 88 ? 20.420 -0.446 -15.607 1.00 55.56 88 ILE A CA 1
A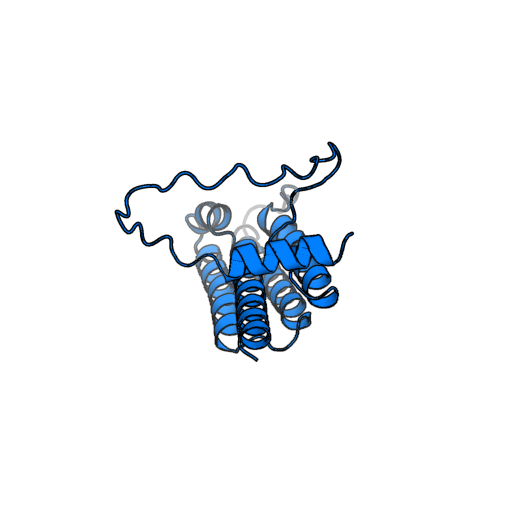TOM 698 C C . ILE A 1 88 ? 18.949 -0.854 -15.351 1.00 55.56 88 ILE A C 1
ATOM 700 O O . ILE A 1 88 ? 18.483 -0.516 -14.260 1.00 55.56 88 ILE A O 1
ATOM 704 N N . PRO A 1 89 ? 18.210 -1.572 -16.231 1.00 57.62 89 PRO A N 1
ATOM 705 C CA . PRO A 1 89 ? 16.808 -1.910 -15.938 1.00 57.62 89 PRO A CA 1
ATOM 706 C C . PRO A 1 89 ? 16.682 -2.785 -14.683 1.00 57.62 89 PRO A C 1
ATOM 708 O O . PRO A 1 89 ? 15.914 -2.476 -13.777 1.00 57.62 89 PRO A O 1
ATOM 711 N N . VAL A 1 90 ? 17.573 -3.771 -14.544 1.00 65.62 90 VAL A N 1
ATOM 712 C CA . VAL A 1 90 ? 17.591 -4.698 -13.405 1.00 65.62 90 VAL A CA 1
ATOM 713 C C . VAL A 1 90 ? 17.770 -3.958 -12.071 1.00 65.62 90 VAL A C 1
ATOM 715 O O . VAL A 1 90 ? 17.114 -4.281 -11.085 1.00 65.62 90 VAL A O 1
ATOM 718 N N . ILE A 1 91 ? 18.629 -2.935 -12.017 1.00 73.06 91 ILE A N 1
ATOM 719 C CA . ILE A 1 91 ? 18.871 -2.164 -10.785 1.00 73.06 91 ILE A CA 1
ATOM 720 C C . ILE A 1 91 ? 17.629 -1.352 -10.388 1.00 73.06 91 ILE A C 1
ATOM 722 O O . ILE A 1 91 ? 17.306 -1.276 -9.200 1.00 73.06 91 ILE A O 1
ATOM 726 N N . GLY A 1 92 ? 16.934 -0.762 -11.365 1.00 71.75 92 GLY A N 1
ATOM 727 C CA . GLY A 1 92 ? 15.682 -0.037 -11.142 1.00 71.75 92 GLY A CA 1
ATOM 728 C C . GLY A 1 92 ? 14.607 -0.938 -10.539 1.00 71.75 92 GLY A C 1
ATOM 729 O O . GLY A 1 92 ? 14.048 -0.600 -9.492 1.00 71.75 92 GLY A O 1
ATOM 730 N N . ASP A 1 93 ? 14.423 -2.123 -11.121 1.00 76.94 93 ASP A N 1
ATOM 731 C CA . ASP A 1 93 ? 13.464 -3.125 -10.647 1.00 76.94 93 ASP A CA 1
ATOM 732 C C . ASP A 1 93 ? 13.775 -3.583 -9.215 1.00 76.94 93 ASP A C 1
ATOM 734 O O . ASP A 1 93 ? 12.878 -3.691 -8.378 1.00 76.94 93 ASP A O 1
ATOM 738 N N . PHE A 1 94 ? 15.055 -3.790 -8.876 1.00 82.75 94 PHE A N 1
ATOM 739 C CA . PHE A 1 94 ? 15.460 -4.144 -7.510 1.00 82.75 94 PHE A CA 1
ATOM 740 C C . PHE A 1 94 ? 15.185 -3.027 -6.496 1.00 82.75 94 PHE A C 1
ATOM 742 O O . PHE A 1 94 ? 14.753 -3.304 -5.373 1.00 82.75 94 PHE A O 1
ATOM 749 N N . ILE A 1 95 ? 15.416 -1.763 -6.861 1.00 84.19 95 ILE A N 1
ATOM 750 C CA . ILE A 1 95 ? 15.092 -0.625 -5.991 1.00 84.19 95 ILE A CA 1
ATOM 751 C C . ILE A 1 95 ? 13.573 -0.525 -5.801 1.00 84.19 95 ILE A C 1
ATOM 753 O O . ILE A 1 95 ? 13.116 -0.362 -4.666 1.00 84.19 95 ILE A O 1
ATOM 757 N N . GLY A 1 96 ? 12.792 -0.668 -6.878 1.00 85.56 96 GLY A N 1
ATOM 758 C CA . GLY A 1 96 ? 11.328 -0.705 -6.830 1.00 85.56 96 GLY A CA 1
ATOM 759 C C . GLY A 1 96 ? 10.816 -1.805 -5.901 1.00 85.56 96 GLY A C 1
ATOM 760 O O . GLY A 1 96 ? 10.027 -1.537 -4.991 1.00 85.56 96 GLY A O 1
ATOM 761 N N . LEU A 1 97 ? 11.376 -3.009 -6.033 1.00 88.75 97 LEU A N 1
ATOM 762 C CA . LEU A 1 97 ? 11.079 -4.161 -5.190 1.00 88.75 97 LEU A CA 1
ATOM 763 C C . LEU A 1 97 ? 11.317 -3.860 -3.699 1.00 88.75 97 LEU A C 1
ATOM 765 O O . LEU A 1 97 ? 10.421 -4.060 -2.876 1.00 88.75 97 LEU A O 1
ATOM 769 N N . ILE A 1 98 ? 12.493 -3.332 -3.335 1.00 90.75 98 ILE A N 1
ATOM 770 C CA . ILE A 1 98 ? 12.832 -2.976 -1.942 1.00 90.75 98 ILE A CA 1
ATOM 771 C C . ILE A 1 98 ? 11.847 -1.940 -1.382 1.00 90.75 98 ILE A C 1
ATOM 773 O O . ILE A 1 98 ? 11.381 -2.056 -0.244 1.00 90.75 98 ILE A O 1
ATOM 777 N N . LEU A 1 99 ? 11.509 -0.923 -2.174 1.00 89.69 99 LEU A N 1
ATOM 778 C CA . LEU A 1 99 ? 10.581 0.126 -1.760 1.00 89.69 99 LEU A CA 1
ATOM 779 C C . LEU A 1 99 ? 9.159 -0.409 -1.547 1.00 89.69 99 LEU A C 1
ATOM 781 O O . LEU A 1 99 ? 8.495 -0.000 -0.586 1.00 89.69 99 LEU A O 1
ATOM 785 N N . ALA A 1 100 ? 8.717 -1.339 -2.394 1.00 90.56 100 ALA A N 1
ATOM 786 C CA . ALA A 1 100 ? 7.422 -1.992 -2.272 1.00 90.56 100 ALA A CA 1
ATOM 787 C C . ALA A 1 100 ? 7.359 -2.911 -1.037 1.00 90.56 100 ALA A C 1
ATOM 789 O O . ALA A 1 100 ? 6.373 -2.894 -0.295 1.00 90.56 100 ALA A O 1
ATOM 790 N N . PHE A 1 101 ? 8.441 -3.636 -0.732 1.00 94.62 101 PHE A N 1
ATOM 791 C CA . PHE A 1 101 ? 8.568 -4.413 0.506 1.00 94.62 101 PHE A CA 1
ATOM 792 C C . PHE A 1 101 ? 8.451 -3.542 1.757 1.00 94.62 101 PHE A C 1
ATOM 794 O O . PHE A 1 101 ? 7.684 -3.856 2.668 1.00 94.62 101 PHE A O 1
ATOM 801 N N . HIS A 1 102 ? 9.153 -2.410 1.786 1.00 94.00 102 HIS A N 1
ATOM 802 C CA . HIS A 1 102 ? 9.078 -1.477 2.908 1.00 94.00 102 HIS A CA 1
ATOM 803 C C . HIS A 1 102 ? 7.652 -0.920 3.100 1.00 94.00 102 HIS A C 1
ATOM 805 O O . HIS A 1 102 ? 7.224 -0.629 4.218 1.00 94.00 102 HIS A O 1
ATOM 811 N N . LEU A 1 103 ? 6.863 -0.785 2.029 1.00 93.44 103 LEU A N 1
ATOM 812 C CA . LEU A 1 103 ? 5.452 -0.414 2.146 1.00 93.44 103 LEU A CA 1
ATOM 813 C C . LEU A 1 103 ? 4.611 -1.506 2.821 1.00 93.44 103 LEU A C 1
ATOM 815 O O . LEU A 1 103 ? 3.745 -1.187 3.640 1.00 93.44 103 LEU A O 1
ATOM 819 N N . VAL A 1 104 ? 4.875 -2.779 2.520 1.00 94.25 104 VAL A N 1
ATOM 820 C CA . VAL A 1 104 ? 4.238 -3.917 3.203 1.00 94.25 104 VAL A CA 1
ATOM 821 C C . VAL A 1 104 ? 4.629 -3.952 4.679 1.00 94.25 104 VAL A C 1
ATOM 823 O O . VAL A 1 104 ? 3.771 -4.164 5.532 1.00 94.25 104 VAL A O 1
ATOM 826 N N . GLU A 1 105 ? 5.886 -3.661 5.006 1.00 95.06 105 GLU A N 1
ATOM 827 C CA . GLU A 1 105 ? 6.345 -3.546 6.394 1.00 95.06 105 GLU A CA 1
ATOM 828 C C . GLU A 1 105 ? 5.580 -2.465 7.168 1.00 95.06 105 GLU A C 1
ATOM 830 O O . GLU A 1 105 ? 5.068 -2.715 8.263 1.00 95.06 105 GLU A O 1
ATOM 835 N N . LEU A 1 106 ? 5.390 -1.288 6.564 1.00 92.25 106 LEU A N 1
ATOM 836 C CA . LEU A 1 106 ? 4.549 -0.237 7.141 1.00 92.25 106 LEU A CA 1
ATOM 837 C C . LEU A 1 106 ? 3.102 -0.706 7.347 1.00 92.25 106 LEU A C 1
ATOM 839 O O . LEU A 1 106 ? 2.503 -0.385 8.375 1.00 92.25 106 LEU A O 1
ATOM 843 N N . ALA A 1 107 ? 2.547 -1.466 6.399 1.00 91.38 107 ALA A N 1
ATOM 844 C CA . ALA A 1 107 ? 1.200 -2.021 6.501 1.00 91.38 107 ALA A CA 1
ATOM 845 C C . ALA A 1 107 ? 1.069 -3.029 7.650 1.00 91.38 107 ALA A C 1
ATOM 847 O O . ALA A 1 107 ? 0.066 -3.004 8.360 1.00 91.38 107 ALA A O 1
ATOM 848 N N . MET A 1 108 ? 2.089 -3.854 7.903 1.00 93.50 108 MET A N 1
ATOM 849 C CA . MET A 1 108 ? 2.112 -4.772 9.050 1.00 93.50 108 MET A CA 1
ATOM 850 C C . MET A 1 108 ? 2.051 -4.039 10.399 1.00 93.50 108 MET A C 1
ATOM 852 O O . MET A 1 108 ? 1.555 -4.596 11.380 1.00 93.50 108 MET A O 1
ATOM 856 N N . GLY A 1 109 ? 2.452 -2.764 10.443 1.00 89.88 109 GLY A N 1
ATOM 857 C CA . GLY A 1 109 ? 2.377 -1.909 11.628 1.00 89.88 109 GLY A CA 1
ATOM 858 C C . GLY A 1 109 ? 0.966 -1.669 12.190 1.00 89.88 109 GLY A C 1
ATOM 859 O O . GLY A 1 109 ? 0.853 -1.180 13.314 1.00 89.88 109 GLY A O 1
ATOM 860 N N . VAL A 1 110 ? -0.114 -2.010 11.469 1.00 89.69 110 VAL A N 1
ATOM 861 C CA . VAL A 1 110 ? -1.488 -1.974 12.029 1.00 89.69 110 VAL A CA 1
ATOM 862 C C . VAL A 1 110 ? -1.770 -3.115 13.009 1.00 89.69 110 VAL A C 1
ATOM 864 O O . VAL A 1 110 ? -2.664 -2.988 13.843 1.00 89.69 110 VAL A O 1
ATOM 867 N N . GLY A 1 111 ? -1.023 -4.218 12.919 1.00 87.44 111 GLY A N 1
ATOM 868 C CA . GLY A 1 111 ? -1.242 -5.420 13.719 1.00 87.44 111 GLY A CA 1
ATOM 869 C C . GLY A 1 111 ? -2.447 -6.265 13.278 1.00 87.44 111 GLY A C 1
ATOM 870 O O . GLY A 1 111 ? -3.515 -5.772 12.897 1.00 87.44 111 GLY A O 1
ATOM 871 N N . GLY A 1 112 ? -2.279 -7.588 13.356 1.00 87.94 112 GLY A N 1
ATOM 872 C CA . GLY A 1 112 ? -3.350 -8.546 13.067 1.00 87.94 112 GLY A CA 1
ATOM 873 C C . GLY A 1 112 ? -3.723 -8.647 11.585 1.00 87.94 112 GLY A C 1
ATOM 874 O O . GLY A 1 112 ? -4.881 -8.921 11.277 1.00 87.94 112 GLY A O 1
ATOM 875 N N . LEU A 1 113 ? -2.771 -8.412 10.674 1.00 91.81 113 LEU A N 1
ATOM 876 C CA . LEU A 1 113 ? -2.965 -8.712 9.254 1.00 91.81 113 LEU A CA 1
ATOM 877 C C . LEU A 1 113 ? -2.989 -10.233 9.045 1.00 91.81 113 LEU A C 1
ATOM 879 O O . LEU A 1 113 ? -2.049 -10.917 9.461 1.00 91.81 113 LEU A O 1
ATOM 883 N N . PRO A 1 114 ? -4.021 -10.789 8.393 1.00 93.25 114 PRO A N 1
ATOM 884 C CA . PRO A 1 114 ? -4.055 -12.204 8.078 1.00 93.25 114 PRO A CA 1
ATOM 885 C C . PRO A 1 114 ? -3.014 -12.524 7.001 1.00 93.25 114 PRO A C 1
ATOM 887 O O . PRO A 1 114 ? -2.736 -11.717 6.109 1.00 93.25 114 PRO A O 1
ATOM 890 N N . ARG A 1 115 ? -2.482 -13.751 7.042 1.00 93.25 115 ARG A N 1
ATOM 891 C CA . ARG A 1 115 ? -1.504 -14.232 6.050 1.00 93.25 115 ARG A CA 1
ATOM 892 C C . ARG A 1 115 ? -2.035 -14.168 4.617 1.00 93.25 115 ARG A C 1
ATOM 894 O O . ARG A 1 115 ? -1.248 -13.980 3.700 1.00 93.25 115 ARG A O 1
ATOM 901 N N . SER A 1 116 ? -3.351 -14.278 4.425 1.00 93.38 116 SER A N 1
ATOM 902 C CA . SER A 1 116 ? -3.995 -14.141 3.114 1.00 93.38 116 SER A CA 1
ATOM 903 C C . SER A 1 116 ? -3.816 -12.743 2.516 1.00 93.38 116 SER A C 1
ATOM 905 O O . SER A 1 116 ? -3.421 -12.629 1.360 1.00 93.38 116 SER A O 1
ATOM 907 N N . VAL A 1 117 ? -4.035 -11.685 3.304 1.00 94.06 117 VAL A N 1
ATOM 908 C CA . VAL A 1 117 ? -3.838 -10.294 2.863 1.00 94.06 117 VAL A CA 1
ATOM 909 C C . VAL A 1 117 ? -2.361 -10.033 2.597 1.00 94.06 117 VAL A C 1
ATOM 911 O O . VAL A 1 117 ? -2.019 -9.496 1.549 1.00 94.06 117 VAL A O 1
ATOM 914 N N . LEU A 1 118 ? -1.475 -10.487 3.489 1.00 94.81 118 LEU A N 1
ATOM 915 C CA . LEU A 1 118 ? -0.032 -10.349 3.288 1.00 94.81 118 LEU A CA 1
ATOM 916 C C . LEU A 1 118 ? 0.427 -11.055 2.003 1.00 94.81 118 LEU A C 1
ATOM 918 O O . LEU A 1 118 ? 1.163 -10.477 1.212 1.00 94.81 118 LEU A O 1
ATOM 922 N N . SER A 1 119 ? -0.056 -12.274 1.756 1.00 95.88 119 SER A N 1
ATOM 923 C CA . SER A 1 119 ? 0.255 -13.034 0.544 1.00 95.88 119 SER A CA 1
ATOM 924 C C . SER A 1 119 ? -0.250 -12.343 -0.722 1.00 95.88 119 SER A C 1
ATOM 926 O O . SER A 1 119 ? 0.445 -12.379 -1.731 1.00 95.88 119 SER A O 1
ATOM 928 N N . GLN A 1 120 ? -1.414 -11.693 -0.685 1.00 95.06 120 GLN A N 1
ATOM 929 C CA . GLN A 1 120 ? -1.912 -10.896 -1.809 1.00 95.06 120 GLN A CA 1
ATOM 930 C C . GLN A 1 120 ? -1.060 -9.643 -2.041 1.00 95.06 120 GLN A C 1
ATOM 932 O O . GLN A 1 120 ? -0.765 -9.313 -3.188 1.00 95.06 120 GLN A O 1
ATOM 937 N N . MET A 1 121 ? -0.608 -8.976 -0.972 1.00 95.62 121 MET A N 1
ATOM 938 C CA . MET A 1 121 ? 0.304 -7.837 -1.105 1.00 95.62 121 MET A CA 1
ATOM 939 C C . MET A 1 121 ? 1.641 -8.252 -1.721 1.00 95.62 121 MET A C 1
ATOM 941 O O . MET A 1 121 ? 2.160 -7.577 -2.607 1.00 95.62 121 MET A O 1
ATOM 945 N N . MET A 1 122 ? 2.159 -9.397 -1.279 1.00 96.50 122 MET A N 1
ATOM 946 C CA . MET A 1 122 ? 3.362 -10.022 -1.816 1.00 96.50 122 MET A C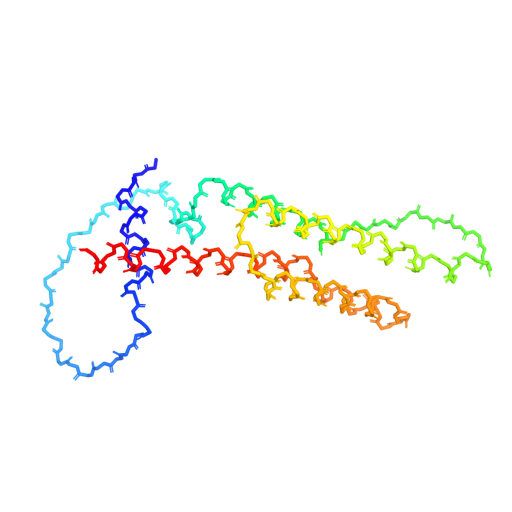A 1
ATOM 947 C C . MET A 1 122 ? 3.199 -10.438 -3.277 1.00 96.50 122 MET A C 1
ATOM 949 O O . MET A 1 122 ? 4.104 -10.221 -4.076 1.00 96.50 122 MET A O 1
ATOM 953 N N . PHE A 1 123 ? 2.040 -10.984 -3.644 1.00 95.81 123 PHE A N 1
ATOM 954 C CA . PHE A 1 123 ? 1.729 -11.338 -5.025 1.00 95.81 123 PHE A CA 1
ATOM 955 C C . PHE A 1 123 ? 1.709 -10.109 -5.937 1.00 95.81 123 PHE A C 1
ATOM 957 O O . PHE A 1 123 ? 2.260 -10.161 -7.030 1.00 95.81 123 PHE A O 1
ATOM 964 N N . ASN A 1 124 ? 1.140 -8.988 -5.478 1.00 92.94 124 ASN A N 1
ATOM 965 C CA . ASN A 1 124 ? 1.163 -7.745 -6.248 1.00 92.94 124 ASN A CA 1
ATOM 966 C C . ASN A 1 124 ? 2.597 -7.271 -6.518 1.00 92.94 124 ASN A C 1
ATOM 968 O O . ASN A 1 124 ? 2.871 -6.856 -7.634 1.00 92.94 124 ASN A O 1
ATOM 972 N N . ILE A 1 125 ? 3.493 -7.369 -5.530 1.00 92.50 125 ILE A N 1
ATOM 973 C CA . ILE A 1 125 ? 4.914 -7.010 -5.679 1.00 92.50 125 ILE A CA 1
ATOM 974 C C . ILE A 1 125 ? 5.629 -7.965 -6.638 1.00 92.50 125 ILE A C 1
ATOM 976 O O . ILE A 1 125 ? 6.386 -7.532 -7.497 1.00 92.50 125 ILE A O 1
ATOM 980 N N . ALA A 1 126 ? 5.392 -9.270 -6.502 1.00 92.19 126 ALA A N 1
ATOM 981 C CA . ALA A 1 126 ?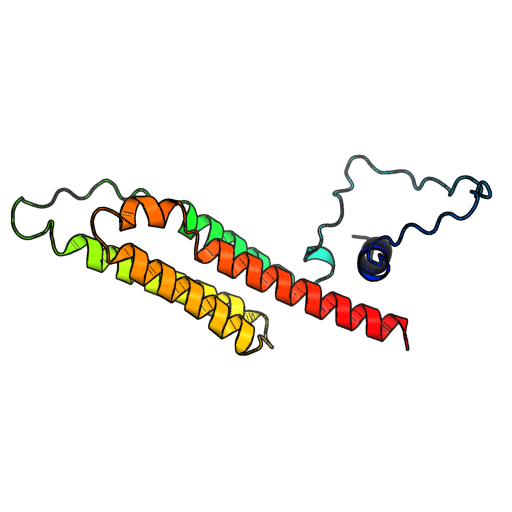 6.009 -10.263 -7.374 1.00 92.19 126 ALA A CA 1
ATOM 982 C C . ALA A 1 126 ? 5.568 -10.085 -8.832 1.00 92.19 126 ALA A C 1
ATOM 984 O O . ALA A 1 126 ? 6.392 -10.187 -9.735 1.00 92.19 126 ALA A O 1
ATOM 985 N N . LEU A 1 127 ? 4.282 -9.802 -9.061 1.00 90.81 127 LEU A N 1
ATOM 986 C CA . LEU A 1 127 ? 3.752 -9.570 -10.400 1.00 90.81 127 LEU A CA 1
ATOM 987 C C . LEU A 1 127 ? 4.356 -8.311 -11.032 1.00 90.81 127 LEU A C 1
ATOM 989 O O . LEU A 1 127 ? 4.757 -8.358 -12.186 1.00 90.81 127 LEU A O 1
ATOM 993 N N . ASP A 1 128 ? 4.458 -7.233 -10.258 1.00 85.50 128 ASP A N 1
ATOM 994 C CA . ASP A 1 128 ? 5.092 -5.973 -10.656 1.00 85.50 128 ASP A CA 1
ATOM 995 C C . ASP A 1 128 ? 6.551 -6.179 -11.078 1.00 85.50 128 ASP A C 1
ATOM 997 O O . ASP A 1 128 ? 6.937 -5.847 -12.193 1.00 85.50 128 ASP A O 1
ATOM 1001 N N . PHE A 1 129 ? 7.327 -6.867 -10.239 1.00 86.19 129 PHE A N 1
ATOM 1002 C CA . PHE A 1 129 ? 8.720 -7.195 -10.529 1.00 86.19 129 PHE A CA 1
ATOM 1003 C C . PHE A 1 129 ? 8.866 -8.070 -11.781 1.00 86.19 129 PHE A C 1
ATOM 1005 O O . PHE A 1 129 ? 9.706 -7.799 -12.629 1.00 86.19 129 PHE A O 1
ATOM 1012 N N . VAL A 1 130 ? 8.031 -9.104 -11.941 1.00 86.38 130 VAL A N 1
ATOM 1013 C CA . VAL A 1 130 ? 8.055 -9.966 -13.138 1.00 86.38 130 VAL A CA 1
ATOM 1014 C C . VAL A 1 130 ? 7.708 -9.182 -14.405 1.00 86.38 130 VAL A C 1
ATOM 1016 O O . VAL A 1 130 ? 8.280 -9.459 -15.456 1.00 86.38 130 VAL A O 1
ATOM 1019 N N . ILE A 1 131 ? 6.791 -8.215 -14.316 1.00 82.44 131 ILE A N 1
ATOM 1020 C CA . ILE A 1 131 ? 6.441 -7.325 -15.427 1.00 82.44 131 ILE A CA 1
ATOM 1021 C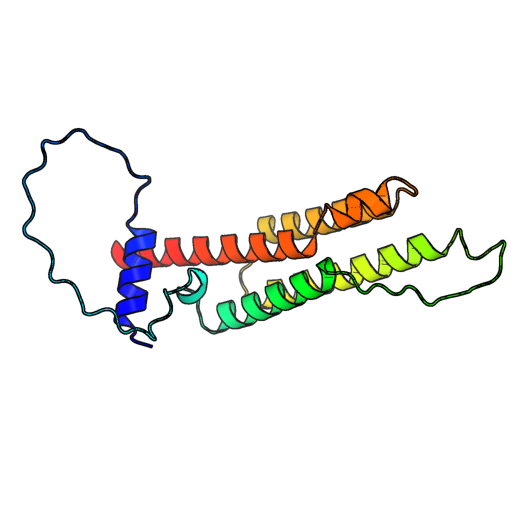 C . ILE A 1 131 ? 7.616 -6.392 -15.764 1.00 82.44 131 ILE A C 1
ATOM 1023 O O . ILE A 1 131 ? 7.949 -6.271 -16.943 1.00 82.44 131 ILE A O 1
ATOM 1027 N N . GLY A 1 132 ? 8.263 -5.792 -14.757 1.00 75.50 132 GLY A N 1
ATOM 1028 C CA . GLY A 1 132 ? 9.425 -4.906 -14.923 1.00 75.50 132 GLY A CA 1
ATOM 1029 C C . GLY A 1 132 ? 10.628 -5.588 -15.584 1.00 75.50 132 GLY A C 1
ATOM 1030 O O . GLY A 1 132 ? 11.274 -5.006 -16.450 1.00 75.50 132 GLY A O 1
ATOM 1031 N N . LEU A 1 133 ? 10.833 -6.884 -15.312 1.00 77.44 133 LEU A N 1
ATOM 1032 C CA . LEU A 1 133 ? 11.912 -7.677 -15.915 1.00 77.44 133 LEU A CA 1
ATOM 1033 C C . LEU A 1 133 ? 11.789 -7.894 -17.437 1.00 77.44 133 LEU A C 1
ATOM 1035 O O . LEU A 1 133 ? 12.740 -8.390 -18.048 1.00 77.44 133 LEU A O 1
ATOM 1039 N N . VAL A 1 134 ? 10.644 -7.590 -18.062 1.00 76.38 134 VAL A N 1
ATOM 1040 C CA . VAL A 1 134 ? 10.442 -7.762 -19.510 1.00 76.38 134 VAL A CA 1
ATOM 1041 C C . VAL A 1 134 ? 10.787 -6.457 -20.241 1.00 76.38 134 VAL A C 1
ATOM 1043 O O . VAL A 1 134 ? 9.941 -5.565 -20.312 1.00 76.38 134 VAL A O 1
ATOM 1046 N N . PRO A 1 135 ? 11.975 -6.319 -20.860 1.00 62.38 135 PRO A N 1
ATOM 1047 C CA . PRO A 1 135 ? 12.309 -5.122 -21.631 1.00 62.38 135 PRO A CA 1
ATOM 1048 C C . PRO A 1 135 ? 11.310 -4.919 -22.785 1.00 62.38 135 PRO A C 1
ATOM 1050 O O . PRO A 1 135 ? 10.824 -5.891 -23.362 1.00 62.38 135 PRO A O 1
ATOM 1053 N N . LEU A 1 136 ? 11.008 -3.660 -23.129 1.00 64.94 136 LEU A N 1
ATOM 1054 C CA . LEU A 1 136 ? 10.008 -3.195 -24.121 1.00 64.94 136 LEU A CA 1
ATOM 1055 C C . LEU A 1 136 ? 8.539 -3.236 -23.668 1.00 64.94 136 LEU A C 1
ATOM 1057 O O . LEU A 1 136 ? 7.785 -2.322 -23.994 1.00 64.94 136 LEU A O 1
ATOM 1061 N N . ILE A 1 137 ? 8.113 -4.279 -22.953 1.00 64.44 137 ILE A N 1
ATOM 1062 C CA . ILE A 1 137 ? 6.722 -4.412 -22.476 1.00 64.44 137 ILE A CA 1
ATOM 1063 C C . ILE A 1 137 ? 6.582 -3.859 -21.048 1.00 64.44 137 ILE A C 1
ATOM 1065 O O . ILE A 1 137 ? 5.566 -3.238 -20.726 1.00 64.44 137 ILE A O 1
ATOM 1069 N N . GLY A 1 138 ? 7.618 -4.046 -20.227 1.00 59.75 138 GLY A N 1
ATOM 1070 C CA . GLY A 1 138 ? 7.698 -3.636 -18.828 1.00 59.75 138 GLY A CA 1
ATOM 1071 C C . GLY A 1 138 ? 7.460 -2.146 -18.639 1.00 59.75 138 GLY A C 1
ATOM 1072 O O . GLY A 1 138 ? 6.546 -1.797 -17.912 1.00 59.75 138 GLY A O 1
ATOM 1073 N N . ASP A 1 139 ? 8.142 -1.270 -19.381 1.00 62.62 139 ASP A N 1
ATOM 1074 C CA . ASP A 1 139 ? 8.008 0.192 -19.222 1.00 62.62 139 ASP A CA 1
ATOM 1075 C C . ASP A 1 139 ? 6.570 0.707 -19.415 1.00 62.62 139 ASP A C 1
ATOM 1077 O O . ASP A 1 139 ? 6.135 1.657 -18.765 1.00 62.62 139 ASP A O 1
ATOM 1081 N N . ILE A 1 140 ? 5.809 0.085 -20.322 1.00 65.56 140 ILE A N 1
ATOM 1082 C CA . ILE A 1 140 ? 4.411 0.452 -20.572 1.00 65.56 140 ILE A CA 1
ATOM 1083 C C . ILE A 1 140 ? 3.527 -0.135 -19.473 1.00 65.56 140 ILE A C 1
ATOM 1085 O O . ILE A 1 140 ? 2.683 0.572 -18.923 1.00 65.56 140 ILE A O 1
ATOM 1089 N N . LEU A 1 141 ? 3.699 -1.419 -19.151 1.00 63.34 141 LEU A N 1
ATOM 1090 C CA . LEU A 1 141 ? 2.873 -2.103 -18.158 1.00 63.34 141 LEU A CA 1
ATOM 1091 C C . LEU A 1 141 ? 3.130 -1.627 -16.721 1.00 63.34 141 LEU A C 1
ATOM 1093 O O . LEU A 1 141 ? 2.172 -1.579 -15.955 1.00 63.34 141 LEU A O 1
ATOM 1097 N N . ASP A 1 142 ? 4.350 -1.218 -16.379 1.00 64.19 142 ASP A N 1
ATOM 1098 C CA . ASP A 1 142 ? 4.747 -0.667 -15.075 1.00 64.19 142 ASP A CA 1
ATOM 1099 C C . ASP A 1 142 ? 3.982 0.635 -14.770 1.00 64.19 142 ASP A C 1
ATOM 1101 O O . ASP A 1 142 ? 3.405 0.817 -13.697 1.00 64.19 142 ASP A O 1
ATOM 1105 N N . ILE A 1 143 ? 3.795 1.496 -15.780 1.00 63.41 143 ILE A N 1
ATOM 1106 C CA . ILE A 1 143 ? 2.970 2.713 -15.654 1.00 63.41 143 ILE A CA 1
ATOM 1107 C C . ILE A 1 143 ? 1.504 2.376 -15.323 1.00 63.41 143 ILE A C 1
ATOM 1109 O O . ILE A 1 143 ? 0.820 3.126 -14.609 1.00 63.41 143 ILE A O 1
ATOM 1113 N N . PHE A 1 144 ? 0.992 1.260 -15.849 1.00 68.69 144 PHE A N 1
ATOM 1114 C CA . PHE A 1 144 ? -0.394 0.846 -15.639 1.00 68.69 144 PHE A CA 1
ATOM 1115 C C . PHE A 1 144 ? -0.583 0.034 -14.354 1.00 68.69 144 PHE A C 1
ATOM 1117 O O . PHE A 1 144 ? -1.633 0.146 -13.707 1.00 68.69 144 PHE A O 1
ATOM 1124 N N . TYR A 1 145 ? 0.408 -0.763 -13.957 1.00 77.06 145 TYR A N 1
ATOM 1125 C CA . TYR A 1 145 ? 0.315 -1.670 -12.824 1.00 77.06 145 TYR A CA 1
ATOM 1126 C C . TYR A 1 145 ? 0.837 -1.024 -11.536 1.00 77.06 145 TYR A C 1
ATOM 1128 O O . TYR A 1 145 ? 1.929 -1.269 -11.061 1.00 77.06 145 TYR A O 1
ATOM 1136 N N . LYS A 1 146 ? -0.005 -0.207 -10.899 1.00 84.25 146 LYS A N 1
ATOM 1137 C CA . LYS A 1 146 ? 0.339 0.502 -9.652 1.00 84.25 146 LYS A CA 1
ATOM 1138 C C . LYS A 1 146 ? 0.333 -0.413 -8.424 1.00 84.25 146 LYS A C 1
ATOM 1140 O O . LYS A 1 146 ? -0.634 -0.411 -7.648 1.00 84.25 146 LYS A O 1
ATOM 1145 N N . CYS A 1 147 ? 1.375 -1.224 -8.254 1.00 88.12 147 CYS A N 1
ATOM 1146 C CA . CYS A 1 147 ? 1.445 -2.262 -7.223 1.00 88.12 147 CYS A CA 1
ATOM 1147 C C . CYS A 1 147 ? 1.263 -1.701 -5.798 1.00 88.12 147 CYS A C 1
ATOM 1149 O O . CYS A 1 147 ? 0.505 -2.263 -4.996 1.00 88.12 147 CYS A O 1
ATOM 1151 N N . ASN A 1 148 ? 1.853 -0.540 -5.492 1.00 90.56 148 ASN A N 1
ATOM 1152 C CA . ASN A 1 148 ? 1.812 0.042 -4.153 1.00 90.56 148 ASN A CA 1
ATOM 1153 C C . ASN A 1 148 ? 0.421 0.580 -3.802 1.00 90.56 148 ASN A C 1
ATOM 1155 O O . ASN A 1 148 ? -0.055 0.405 -2.679 1.00 90.56 148 ASN A O 1
ATOM 1159 N N . THR A 1 149 ? -0.265 1.199 -4.762 1.00 92.12 149 THR A N 1
ATOM 1160 C CA . THR A 1 149 ? -1.646 1.675 -4.626 1.00 92.12 149 THR A CA 1
ATOM 1161 C C . THR A 1 149 ? -2.587 0.499 -4.430 1.00 92.12 149 THR A C 1
ATOM 1163 O O . THR A 1 149 ? -3.442 0.552 -3.548 1.00 92.12 149 THR A O 1
ATOM 1166 N N . ARG A 1 150 ? -2.410 -0.595 -5.182 1.00 91.88 150 ARG A N 1
ATOM 1167 C CA . ARG A 1 150 ? -3.197 -1.824 -4.988 1.00 91.88 150 ARG A CA 1
ATOM 1168 C C . ARG A 1 150 ? -3.004 -2.390 -3.582 1.00 91.88 150 ARG A C 1
ATOM 1170 O O . ARG A 1 150 ? -3.986 -2.722 -2.924 1.00 91.88 150 ARG A O 1
ATOM 1177 N N . ASN A 1 151 ? -1.769 -2.411 -3.087 1.00 93.88 151 ASN A N 1
ATOM 1178 C CA . ASN A 1 151 ? -1.451 -2.821 -1.719 1.00 93.88 151 ASN A CA 1
ATOM 1179 C C . ASN A 1 151 ? -2.075 -1.900 -0.659 1.00 93.88 151 ASN A C 1
ATOM 1181 O O . ASN A 1 151 ? -2.620 -2.383 0.334 1.00 93.88 151 ASN A O 1
ATOM 1185 N N . ALA A 1 152 ? -2.063 -0.583 -0.877 1.00 92.94 152 ALA A N 1
ATOM 1186 C CA . ALA A 1 152 ? -2.703 0.378 0.020 1.00 92.94 152 ALA A CA 1
ATOM 1187 C C . ALA A 1 152 ? -4.235 0.231 0.052 1.00 92.94 152 ALA A C 1
ATOM 1189 O O . ALA A 1 152 ? -4.830 0.291 1.129 1.00 92.94 152 ALA A O 1
ATOM 1190 N N . ILE A 1 153 ? -4.866 0.003 -1.105 1.00 93.56 153 ILE A N 1
ATOM 1191 C CA . ILE A 1 153 ? -6.310 -0.254 -1.219 1.00 93.56 153 ILE A CA 1
ATOM 1192 C C . ILE A 1 153 ? -6.672 -1.567 -0.524 1.00 93.56 153 ILE A C 1
ATOM 1194 O O . ILE A 1 153 ? -7.654 -1.622 0.211 1.00 93.56 153 ILE A O 1
ATOM 1198 N N . LEU A 1 154 ? -5.870 -2.614 -0.716 1.00 93.69 154 LEU A N 1
ATOM 1199 C CA . LEU A 1 154 ? -6.102 -3.903 -0.076 1.00 93.69 154 LEU A CA 1
ATOM 1200 C C . LEU A 1 154 ? -6.055 -3.788 1.456 1.00 93.69 154 LEU A C 1
ATOM 1202 O O . LEU A 1 154 ? -6.925 -4.320 2.147 1.00 93.69 154 LEU A O 1
ATOM 1206 N N . LEU A 1 155 ? -5.078 -3.043 1.985 1.00 93.75 155 LEU A N 1
ATOM 1207 C CA . LEU A 1 155 ? -4.997 -2.738 3.412 1.00 93.75 155 LEU A CA 1
ATOM 1208 C C . LEU A 1 155 ? -6.231 -1.961 3.895 1.00 93.75 155 LEU A C 1
ATOM 1210 O O . LEU A 1 155 ? -6.809 -2.313 4.920 1.00 93.75 155 LEU A O 1
ATOM 1214 N N . GLU A 1 156 ? -6.645 -0.921 3.168 1.00 93.00 156 GLU A N 1
ATOM 1215 C CA . GLU A 1 156 ? -7.839 -0.133 3.495 1.00 93.00 156 GLU A CA 1
ATOM 1216 C C . GLU A 1 156 ? -9.092 -1.008 3.585 1.00 93.00 156 GLU A C 1
ATOM 1218 O O . GLU A 1 156 ? -9.807 -0.963 4.585 1.00 93.00 156 GLU A O 1
ATOM 1223 N N . GLN A 1 157 ? -9.337 -1.834 2.568 1.00 91.62 157 GLN A N 1
ATOM 1224 C CA . GLN A 1 157 ? -10.498 -2.721 2.511 1.00 91.62 157 GLN A CA 1
ATOM 1225 C C . GLN A 1 157 ? -10.512 -3.711 3.675 1.00 91.62 157 GLN A C 1
ATOM 1227 O O . GLN A 1 157 ? -11.554 -3.911 4.300 1.00 91.62 157 GLN A O 1
ATOM 1232 N N . PHE A 1 158 ? -9.357 -4.301 3.995 1.00 92.75 158 PHE A N 1
ATOM 1233 C CA . PHE A 1 158 ? -9.229 -5.210 5.129 1.00 92.75 158 PHE A CA 1
ATOM 1234 C C . PHE A 1 158 ? -9.579 -4.522 6.457 1.00 92.75 158 PHE A C 1
ATOM 1236 O O . PHE A 1 158 ? -10.378 -5.051 7.230 1.00 92.75 158 PHE A O 1
ATOM 1243 N N . LEU A 1 159 ? -9.016 -3.335 6.708 1.00 92.88 159 LEU A N 1
ATOM 1244 C CA . LEU A 1 159 ? -9.253 -2.585 7.943 1.00 92.88 159 LEU A CA 1
ATOM 1245 C C . LEU A 1 159 ? -10.723 -2.176 8.089 1.00 92.88 159 LEU A C 1
ATOM 1247 O O . LEU A 1 159 ? -11.305 -2.337 9.161 1.00 92.88 159 LEU A O 1
ATOM 1251 N N . LEU A 1 160 ? -11.335 -1.682 7.009 1.00 89.50 160 LEU A N 1
ATOM 1252 C CA . LEU A 1 160 ? -12.742 -1.282 7.013 1.00 89.50 160 LEU A CA 1
ATOM 1253 C C . LEU A 1 160 ? -13.660 -2.473 7.276 1.00 89.50 160 LEU A C 1
ATOM 1255 O O . LEU A 1 160 ? -14.537 -2.382 8.132 1.00 89.50 160 LEU A O 1
ATOM 1259 N N . LYS A 1 161 ? -13.424 -3.602 6.600 1.00 89.00 161 LYS A N 1
ATOM 1260 C CA . LYS A 1 161 ? -14.210 -4.822 6.792 1.00 89.00 161 LYS A CA 1
ATOM 1261 C C . LYS A 1 161 ? -14.103 -5.339 8.227 1.00 89.00 161 LYS A C 1
ATOM 1263 O O . LYS A 1 161 ? -15.128 -5.583 8.857 1.00 89.00 161 LYS A O 1
ATOM 1268 N N . ARG A 1 162 ? -12.881 -5.433 8.772 1.00 89.56 162 ARG A N 1
ATOM 1269 C CA . ARG A 1 162 ? -12.651 -5.846 10.167 1.00 89.56 162 ARG A CA 1
ATOM 1270 C C . ARG A 1 162 ? -13.434 -4.964 11.137 1.00 89.56 162 ARG A C 1
ATOM 1272 O O . ARG A 1 162 ? -14.120 -5.470 12.019 1.00 89.56 162 ARG A O 1
ATOM 1279 N N . ARG A 1 163 ? -13.380 -3.645 10.939 1.00 87.38 163 ARG A N 1
ATOM 1280 C CA . ARG A 1 163 ? -14.058 -2.695 11.820 1.00 87.38 163 ARG A CA 1
ATOM 1281 C C . ARG A 1 163 ? -15.582 -2.757 11.704 1.00 87.38 163 ARG A C 1
ATOM 1283 O O . ARG A 1 163 ? -16.269 -2.649 12.712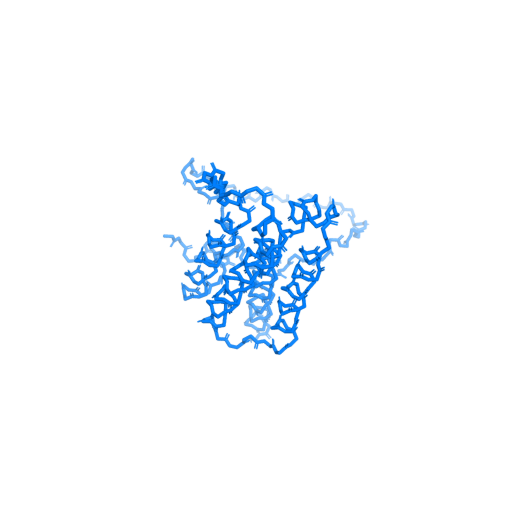 1.00 87.38 163 ARG A O 1
ATOM 1290 N N . GLN A 1 164 ? -16.117 -2.951 10.502 1.00 84.44 164 GLN A N 1
ATOM 1291 C CA . GLN A 1 164 ? -17.555 -3.143 10.291 1.00 84.44 164 GLN A CA 1
ATOM 1292 C C . GLN A 1 164 ? -18.067 -4.408 10.991 1.00 84.44 164 GLN A C 1
ATOM 1294 O O . GLN A 1 164 ? -19.107 -4.364 11.641 1.00 84.44 164 GLN A O 1
ATOM 1299 N N . GLU A 1 165 ? -17.322 -5.514 10.911 1.00 85.31 165 GLU A N 1
ATOM 1300 C CA . GLU A 1 165 ? -17.665 -6.767 11.595 1.00 85.31 165 GLU A CA 1
ATOM 1301 C C . GLU A 1 165 ? -17.653 -6.626 13.125 1.00 85.31 165 GLU A C 1
ATOM 1303 O O . GLU A 1 165 ? -18.507 -7.200 13.798 1.00 85.31 165 GLU A O 1
ATOM 1308 N N . GLU A 1 166 ? -16.715 -5.859 13.685 1.00 84.12 166 GLU A N 1
ATOM 1309 C CA . GLU A 1 166 ? -16.689 -5.537 15.119 1.00 84.12 166 GLU A CA 1
ATOM 1310 C C . GLU A 1 166 ? -17.933 -4.747 15.538 1.00 84.12 166 GLU A C 1
ATOM 1312 O O . GLU A 1 166 ? -18.611 -5.127 16.488 1.00 84.12 166 GLU A O 1
ATOM 1317 N N . LEU A 1 167 ? -18.285 -3.704 14.783 1.00 81.75 167 LEU A N 1
ATOM 1318 C CA . LEU A 1 167 ? -19.459 -2.874 15.061 1.00 81.75 167 LEU A CA 1
ATOM 1319 C C . LEU A 1 167 ? -20.775 -3.655 14.947 1.00 81.75 167 LEU A C 1
ATOM 1321 O O . LEU A 1 167 ? -21.690 -3.431 15.734 1.00 81.75 167 LEU A O 1
ATOM 1325 N N . LEU A 1 168 ? -20.875 -4.588 13.994 1.00 79.44 168 LEU A N 1
ATOM 1326 C CA . LEU A 1 168 ? -22.025 -5.493 13.878 1.00 79.44 168 LEU A CA 1
ATOM 1327 C C . LEU A 1 168 ? -22.180 -6.383 15.109 1.00 79.44 168 LEU A C 1
ATOM 1329 O O . LEU A 1 168 ? -23.298 -6.625 15.556 1.00 79.44 168 LEU A O 1
ATOM 1333 N N . LYS A 1 169 ? -21.066 -6.881 15.653 1.00 82.06 169 LYS A N 1
ATOM 1334 C CA . LYS A 1 169 ? -21.081 -7.688 16.877 1.00 82.06 169 LYS A CA 1
ATOM 1335 C C . LYS A 1 169 ? -21.483 -6.842 18.078 1.00 82.06 169 LYS A C 1
ATOM 1337 O O . LYS A 1 169 ? -22.320 -7.287 18.845 1.00 82.06 169 LYS A O 1
ATOM 1342 N N . GLU A 1 170 ? -20.945 -5.629 18.203 1.00 82.19 170 GLU A N 1
ATOM 1343 C CA . GLU A 1 170 ? -21.309 -4.681 19.268 1.00 82.19 170 GLU A CA 1
ATOM 1344 C C . GLU A 1 170 ? -22.797 -4.291 19.233 1.00 82.19 170 GLU A C 1
ATOM 1346 O O . GLU A 1 170 ? -23.382 -4.066 20.283 1.00 82.19 170 GLU A O 1
ATOM 1351 N N . ALA A 1 171 ? -23.418 -4.220 18.051 1.00 78.12 171 ALA A N 1
ATOM 1352 C CA . ALA A 1 171 ? -24.836 -3.878 17.904 1.00 78.12 171 ALA A CA 1
ATOM 1353 C C . ALA A 1 171 ? -25.803 -5.049 18.175 1.00 78.12 171 ALA A C 1
ATOM 1355 O O . ALA A 1 171 ? -26.984 -4.811 18.419 1.00 78.12 171 ALA A O 1
ATOM 1356 N N . ASN A 1 172 ? -25.317 -6.292 18.095 1.00 77.06 172 ASN A N 1
ATOM 1357 C CA . ASN A 1 172 ? -26.102 -7.516 18.304 1.00 77.06 172 ASN A CA 1
ATOM 1358 C C . ASN A 1 172 ? -25.938 -8.113 19.719 1.00 77.06 172 ASN A C 1
ATOM 1360 O O . ASN A 1 172 ? -26.461 -9.199 19.976 1.00 77.06 172 ASN A O 1
ATOM 1364 N N . VAL A 1 173 ? -25.190 -7.441 20.602 1.00 66.06 173 VAL A N 1
ATOM 1365 C CA . VAL A 1 173 ? -24.997 -7.776 22.026 1.00 66.06 173 VAL A CA 1
ATOM 1366 C C . VAL A 1 173 ? -25.813 -6.812 22.873 1.00 66.06 173 VAL A C 1
ATOM 1368 O O . VAL A 1 173 ? -26.483 -7.299 23.809 1.00 66.06 173 VAL A O 1
#